Protein AF-A0A349PX73-F1 (afdb_monomer)

Mean predicted aligned error: 9.05 Å

Nearest PDB structures (foldseek):
  7r32-assembly1_B  TM=5.970E-01  e=4.812E-03  Synechocystis sp. PCC 6803
  7cyf-assembly1_D  TM=5.067E-01  e=1.137E-02  Synechocystis sp. PCC 6803 substr. Kazusa
  3lf0-assembly1_B  TM=5.478E-0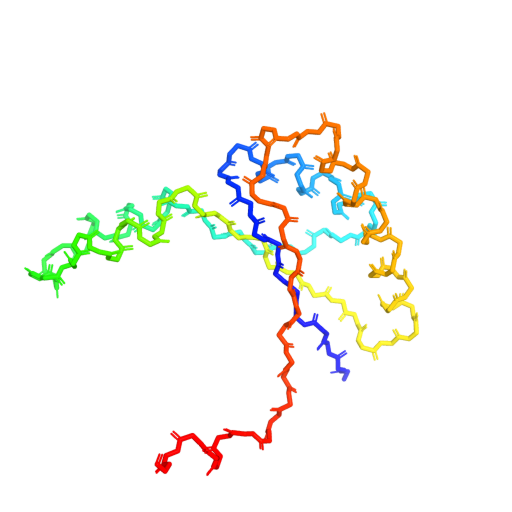1  e=8.843E-02  Mycobacterium tuberculosis
  7p4v-assembly1_A  TM=5.635E-01  e=8.843E-02  Methanothermococcus thermolithotrophicus DSM 2095
  8aaf-assembly1_0  TM=3.672E-01  e=3.364E+00  Saccharomyces cerevisiae

Secondary structure (DSSP, 8-state):
--EEEEEEEE-GGGHHHHHHHHHHTT---EEEE-HHHHHHHHHHHGGG-TT--HHHHHHHTT-EEEEEEEESSHHHHHHHHHHHHHHHHHHHH-GGGTT-EEEEE---TT-SSSTT-

Solvent-accessible surface area (backbone atoms only — not comparable to full-atom values): 6852 Å² total; per-residue (Å²): 140,58,69,39,45,34,38,37,37,18,15,68,88,24,46,67,65,47,51,54,57,35,41,76,72,72,52,74,72,69,45,78,50,45,45,64,60,53,51,54,49,47,68,77,44,42,93,81,45,95,73,73,53,68,65,59,54,59,72,40,58,69,44,16,38,40,38,36,73,39,49,70,41,77,64,31,53,50,49,52,53,53,47,54,53,50,51,56,54,47,49,69,78,40,62,90,27,47,73,66,44,77,49,65,60,77,86,63,97,75,59,87,84,70,80,83,125

Radius of gyration: 16.78 Å; Cα contacts (8 Å, |Δi|>4): 139; chains: 1; bounding box: 48×36×37 Å

Structure (mmCIF, N/CA/C/O backbone):
data_AF-A0A349PX73-F1
#
_entry.id   AF-A0A349PX73-F1
#
loop_
_atom_site.group_PDB
_atom_site.id
_atom_site.type_symbol
_atom_site.label_atom_id
_atom_site.label_alt_id
_atom_site.label_comp_id
_atom_site.label_asym_id
_atom_site.label_entity_id
_atom_site.label_seq_id
_atom_site.pdbx_PDB_ins_code
_atom_site.Cartn_x
_atom_site.Cartn_y
_atom_site.Cartn_z
_atom_site.occupancy
_atom_site.B_iso_or_equiv
_atom_site.auth_seq_id
_atom_site.auth_comp_id
_atom_site.auth_asym_id
_atom_site.auth_atom_id
_atom_site.pdbx_PDB_model_num
ATOM 1 N N . MET A 1 1 ? -6.727 3.867 20.696 1.00 73.38 1 MET A N 1
ATOM 2 C CA . MET A 1 1 ? -7.335 3.649 19.367 1.00 73.38 1 MET A CA 1
ATOM 3 C C . MET A 1 1 ? -6.537 2.556 18.687 1.00 73.38 1 MET A C 1
ATOM 5 O O . MET A 1 1 ? -5.331 2.521 18.905 1.00 73.38 1 MET A O 1
ATOM 9 N N . LYS A 1 2 ? -7.203 1.637 17.985 1.00 86.12 2 LYS A N 1
ATOM 10 C CA . LYS A 1 2 ? -6.555 0.582 17.198 1.00 86.12 2 LYS A CA 1
ATOM 11 C C . LYS A 1 2 ? -6.595 0.987 15.724 1.00 86.12 2 LYS A C 1
ATOM 13 O O . LYS A 1 2 ? -7.561 1.623 15.306 1.00 86.12 2 LYS A O 1
ATOM 18 N N . TRP A 1 3 ? -5.551 0.644 14.985 1.00 90.31 3 TRP A N 1
ATOM 19 C CA . TRP A 1 3 ? -5.374 1.006 13.582 1.00 90.31 3 TRP A CA 1
ATOM 20 C C . TRP A 1 3 ? -5.104 -0.255 12.769 1.00 90.31 3 TRP A C 1
ATOM 22 O O . TRP A 1 3 ? -4.450 -1.174 13.257 1.00 90.31 3 TRP A O 1
ATOM 32 N N . LEU A 1 4 ? -5.621 -0.277 11.549 1.00 90.00 4 LEU A N 1
ATOM 33 C CA . LEU A 1 4 ? -5.330 -1.269 10.529 1.00 90.00 4 LEU A CA 1
ATOM 34 C C . LEU A 1 4 ? -4.190 -0.722 9.679 1.00 90.00 4 LEU A C 1
ATOM 36 O O . LEU A 1 4 ? -4.345 0.343 9.079 1.00 90.00 4 LEU A O 1
ATOM 40 N N . GLU A 1 5 ? -3.072 -1.435 9.632 1.00 93.88 5 GLU A N 1
ATOM 41 C CA . GLU A 1 5 ? -1.994 -1.133 8.697 1.00 93.88 5 GLU A CA 1
ATOM 42 C C . GLU A 1 5 ? -2.254 -1.850 7.370 1.00 93.88 5 GLU A C 1
ATOM 44 O O . GLU A 1 5 ? -2.503 -3.059 7.329 1.00 93.88 5 GLU A O 1
ATOM 49 N N . LEU A 1 6 ? -2.246 -1.084 6.283 1.00 93.56 6 LEU A N 1
ATOM 50 C CA . LEU A 1 6 ? -2.568 -1.554 4.945 1.00 93.56 6 LEU A CA 1
ATOM 51 C C . LEU A 1 6 ? -1.424 -1.227 3.997 1.00 93.56 6 LEU A C 1
ATOM 53 O O . LEU A 1 6 ? -0.867 -0.131 4.029 1.00 93.56 6 LEU A O 1
ATOM 57 N N . HIS A 1 7 ? -1.127 -2.172 3.111 1.00 94.06 7 HIS A N 1
ATOM 58 C CA . HIS A 1 7 ? -0.090 -2.036 2.096 1.00 94.06 7 HIS A CA 1
ATOM 59 C C . HIS A 1 7 ? -0.693 -2.256 0.718 1.00 94.06 7 HIS A C 1
ATOM 61 O O . HIS A 1 7 ? -1.348 -3.271 0.472 1.00 94.06 7 HIS A O 1
ATOM 67 N N . LEU A 1 8 ? -0.458 -1.314 -0.186 1.00 94.00 8 LEU A N 1
ATOM 68 C CA . LEU A 1 8 ? -0.792 -1.431 -1.594 1.00 94.00 8 LEU A CA 1
ATOM 69 C C . LEU A 1 8 ? 0.492 -1.583 -2.404 1.00 94.00 8 LEU A C 1
ATOM 71 O O . LEU A 1 8 ? 1.227 -0.618 -2.608 1.00 94.00 8 LEU A O 1
ATOM 75 N N . ASP A 1 9 ? 0.726 -2.798 -2.887 1.00 91.94 9 ASP A N 1
ATOM 76 C CA . ASP A 1 9 ? 1.834 -3.101 -3.782 1.00 91.94 9 ASP A CA 1
ATOM 77 C C . ASP A 1 9 ? 1.467 -2.727 -5.215 1.00 91.94 9 ASP A C 1
ATOM 79 O O . ASP A 1 9 ? 0.4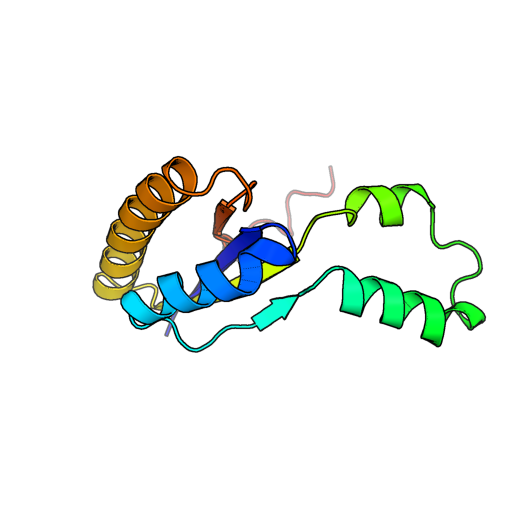44 -3.159 -5.762 1.00 91.94 9 ASP A O 1
ATOM 83 N N . THR A 1 10 ? 2.338 -1.951 -5.838 1.00 91.94 10 THR A N 1
ATOM 84 C CA . THR A 1 10 ? 2.228 -1.459 -7.207 1.00 91.94 10 THR A CA 1
ATOM 85 C C . THR A 1 10 ? 3.621 -1.421 -7.843 1.00 91.94 10 THR A C 1
ATOM 87 O O . THR A 1 10 ? 4.601 -1.856 -7.245 1.00 91.94 10 THR A O 1
ATOM 90 N N . GLN A 1 11 ? 3.713 -0.954 -9.078 1.00 90.88 11 GLN A N 1
ATOM 91 C CA . GLN A 1 11 ? 4.989 -0.586 -9.693 1.00 90.88 11 GLN A CA 1
ATOM 92 C C . GLN A 1 11 ? 5.188 0.936 -9.592 1.00 90.88 11 GLN A C 1
ATOM 94 O O . GLN A 1 11 ? 4.197 1.643 -9.395 1.00 90.88 11 GLN A O 1
ATOM 99 N N . PRO A 1 12 ? 6.399 1.474 -9.817 1.00 89.50 12 PRO A N 1
ATOM 100 C CA . PRO A 1 12 ? 6.660 2.914 -9.706 1.00 89.50 12 PRO A CA 1
ATOM 101 C C . PRO A 1 12 ? 5.658 3.801 -10.467 1.00 89.50 12 PRO A C 1
ATOM 103 O O . PRO A 1 12 ? 5.073 4.723 -9.907 1.00 89.50 12 PRO A O 1
ATOM 106 N N . ALA A 1 13 ? 5.345 3.452 -11.721 1.00 91.25 13 ALA A N 1
ATOM 107 C CA . ALA A 1 13 ? 4.389 4.197 -12.548 1.00 91.25 13 ALA A CA 1
ATOM 108 C C . ALA A 1 13 ? 2.942 4.187 -12.013 1.00 91.25 13 ALA A C 1
ATOM 110 O O . ALA A 1 13 ? 2.126 5.006 -12.430 1.00 91.25 13 ALA A O 1
ATOM 111 N N . GLY A 1 14 ? 2.618 3.245 -11.127 1.00 92.56 14 GLY A N 1
ATOM 112 C CA . GLY A 1 14 ? 1.309 3.108 -10.505 1.00 92.56 14 GLY A CA 1
ATOM 113 C C . GLY A 1 14 ? 1.191 3.785 -9.142 1.00 92.56 14 GLY A C 1
ATOM 114 O O . GLY A 1 14 ? 0.112 3.698 -8.568 1.00 92.56 14 GLY A O 1
ATOM 115 N N . ILE A 1 15 ? 2.246 4.426 -8.619 1.00 93.38 15 ILE A N 1
ATOM 116 C CA . ILE A 1 15 ? 2.190 5.145 -7.337 1.00 93.38 15 ILE A CA 1
ATOM 117 C C . ILE A 1 15 ? 1.214 6.317 -7.444 1.00 93.38 15 ILE A C 1
ATOM 119 O O . ILE A 1 15 ? 0.190 6.303 -6.772 1.00 93.38 15 ILE A O 1
ATOM 123 N N . GLU A 1 16 ? 1.485 7.282 -8.326 1.00 95.00 16 GLU A N 1
ATOM 124 C CA . GLU A 1 16 ? 0.680 8.510 -8.436 1.00 95.00 16 GLU A CA 1
ATOM 125 C C . GLU A 1 16 ? -0.811 8.232 -8.732 1.00 95.00 16 GLU A C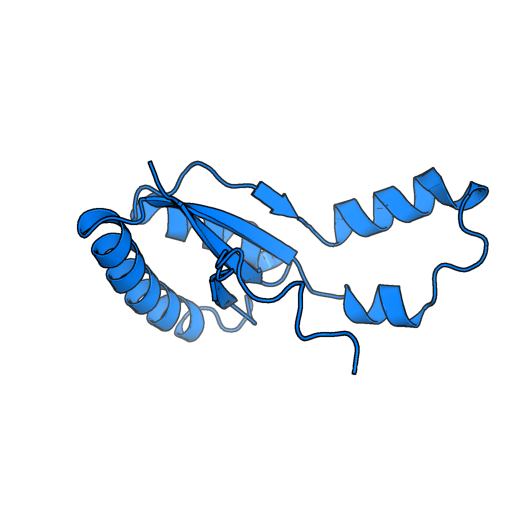 1
ATOM 127 O O . GLU A 1 16 ? -1.677 8.728 -8.017 1.00 95.00 16 GLU A O 1
ATOM 132 N N . PRO A 1 17 ? -1.174 7.359 -9.690 1.00 96.44 17 PRO A N 1
ATOM 133 C CA . PRO A 1 17 ? -2.584 7.036 -9.917 1.00 96.44 17 PRO A CA 1
ATOM 134 C C . PRO A 1 17 ? -3.247 6.324 -8.725 1.00 96.44 17 PRO A C 1
ATOM 136 O O . PRO A 1 17 ? -4.452 6.449 -8.503 1.00 96.44 17 PRO A O 1
ATOM 139 N N . ALA A 1 18 ? -2.483 5.540 -7.958 1.00 95.38 18 ALA A N 1
ATOM 140 C CA . ALA A 1 18 ? -3.001 4.856 -6.781 1.00 95.38 18 ALA A CA 1
ATOM 141 C C . ALA A 1 18 ? -3.167 5.800 -5.580 1.00 95.38 18 ALA A C 1
ATOM 143 O O . ALA A 1 18 ? -4.123 5.625 -4.824 1.00 95.38 18 ALA A O 1
ATOM 144 N N . THR A 1 19 ? -2.288 6.792 -5.405 1.00 96.19 19 THR A N 1
ATOM 145 C CA . THR A 1 19 ? -2.441 7.830 -4.373 1.00 96.19 19 THR A CA 1
ATOM 146 C C . THR A 1 19 ? -3.646 8.723 -4.673 1.00 96.19 19 THR A C 1
ATOM 148 O O . THR A 1 19 ? -4.431 8.992 -3.763 1.00 96.19 19 THR A O 1
ATOM 151 N N . GLU A 1 20 ? -3.871 9.088 -5.941 1.00 97.19 20 GLU A N 1
ATOM 152 C CA . GLU A 1 20 ? -5.091 9.782 -6.378 1.00 97.19 20 GLU A CA 1
ATOM 153 C C . GLU A 1 20 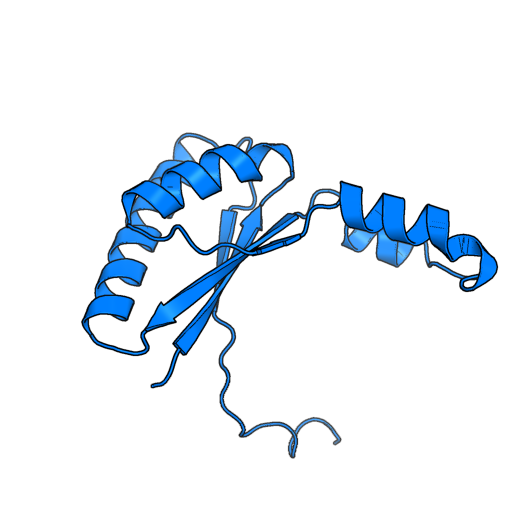? -6.347 8.968 -6.036 1.00 97.19 20 GLU A C 1
ATOM 155 O O . GLU A 1 20 ? -7.266 9.486 -5.399 1.00 97.19 20 GLU A O 1
ATOM 160 N N . LEU A 1 21 ? -6.360 7.670 -6.373 1.00 97.00 21 LEU A N 1
ATOM 161 C CA . LEU A 1 21 ? -7.468 6.776 -6.029 1.00 97.00 21 LEU A CA 1
ATOM 162 C C . LEU A 1 21 ? -7.697 6.711 -4.514 1.00 97.00 21 LEU A C 1
ATOM 164 O O . LEU A 1 21 ? -8.841 6.737 -4.081 1.00 97.00 21 LEU A O 1
ATOM 168 N N . LEU A 1 22 ? -6.643 6.604 -3.701 1.00 96.69 22 LEU A N 1
ATOM 169 C CA . LEU A 1 22 ? -6.742 6.570 -2.236 1.00 96.69 22 LEU A CA 1
ATOM 170 C C . LEU A 1 22 ? -7.356 7.864 -1.674 1.00 96.69 22 LEU A C 1
ATOM 172 O O . LEU A 1 22 ? -8.224 7.798 -0.796 1.00 96.69 22 LEU A O 1
ATOM 176 N N . SER A 1 23 ? -6.983 9.019 -2.228 1.00 96.75 23 SER A N 1
ATOM 177 C CA . SER A 1 23 ? -7.522 10.325 -1.832 1.00 96.75 23 SER A CA 1
ATOM 178 C C . SER A 1 23 ? -9.030 10.448 -2.099 1.00 96.75 23 SER A C 1
ATOM 180 O O . SER A 1 23 ? -9.757 11.017 -1.283 1.00 96.75 23 SER A O 1
ATOM 182 N N . GLU A 1 24 ? -9.562 9.816 -3.156 1.00 97.12 24 GLU A N 1
ATOM 183 C CA . GLU A 1 24 ? -11.017 9.764 -3.401 1.00 97.12 24 GLU A CA 1
ATOM 184 C C . GLU A 1 24 ? -11.807 9.099 -2.255 1.00 97.12 24 GLU A C 1
ATOM 186 O O . GLU A 1 24 ? -12.991 9.391 -2.065 1.00 97.12 24 GLU A O 1
ATOM 191 N N . TYR A 1 25 ? -11.161 8.233 -1.465 1.00 95.19 25 TYR A N 1
ATOM 192 C CA . TYR A 1 25 ? -11.739 7.594 -0.274 1.00 95.19 25 TYR A CA 1
ATOM 193 C C . TYR A 1 25 ? -11.362 8.309 1.035 1.00 95.19 25 TYR A C 1
ATOM 195 O O . TYR A 1 25 ? -11.657 7.795 2.115 1.00 95.19 25 TYR A O 1
ATOM 203 N N . GLY A 1 26 ? -10.733 9.486 0.956 1.00 95.12 26 GLY A N 1
ATOM 204 C CA . GLY A 1 26 ? -10.280 10.272 2.107 1.00 95.12 26 GLY A CA 1
ATOM 205 C C . GLY A 1 26 ? -9.024 9.719 2.785 1.00 95.12 26 GLY A C 1
ATOM 206 O O . GLY A 1 26 ? -8.811 9.970 3.972 1.00 95.12 26 GLY A O 1
ATOM 207 N N . ILE A 1 27 ? -8.218 8.929 2.070 1.00 94.62 27 ILE A N 1
ATOM 208 C CA . ILE A 1 27 ? -6.984 8.325 2.583 1.00 94.62 27 ILE A CA 1
ATOM 209 C C . ILE A 1 27 ? -5.786 9.139 2.079 1.00 94.62 27 ILE A C 1
ATOM 211 O O . ILE A 1 27 ? -5.165 8.794 1.080 1.00 94.62 27 ILE A O 1
ATOM 215 N N . ASP A 1 28 ? -5.463 10.224 2.783 1.00 92.19 28 ASP A N 1
ATOM 216 C CA . ASP A 1 28 ? -4.418 11.172 2.352 1.00 92.19 28 ASP A CA 1
ATOM 217 C C . ASP A 1 28 ? -3.081 11.012 3.100 1.00 92.19 28 ASP A C 1
ATOM 219 O O . ASP A 1 28 ? -2.046 11.515 2.666 1.00 92.19 28 ASP A O 1
ATOM 223 N N . SER A 1 29 ? -3.081 10.324 4.246 1.00 91.94 29 SER A N 1
ATOM 224 C CA . SER A 1 29 ? -1.867 10.070 5.031 1.00 91.94 29 SER A CA 1
ATOM 225 C C . SER A 1 29 ? -1.188 8.789 4.552 1.00 91.94 29 SER A C 1
ATOM 227 O O . SER A 1 29 ? -1.546 7.697 4.998 1.00 91.94 29 SER A O 1
ATOM 229 N N . LEU A 1 30 ? -0.209 8.937 3.659 1.00 94.50 30 LEU A N 1
ATOM 230 C CA . LEU A 1 30 ? 0.463 7.840 2.962 1.00 94.50 30 LEU A CA 1
ATOM 231 C C . LEU A 1 30 ? 1.969 7.839 3.254 1.00 94.50 30 LEU A C 1
ATOM 233 O O . LEU A 1 30 ? 2.598 8.894 3.335 1.00 94.50 30 LEU A O 1
ATOM 237 N N . MET A 1 31 ? 2.549 6.649 3.366 1.00 92.69 31 MET A N 1
ATOM 238 C CA . MET A 1 31 ? 3.990 6.409 3.279 1.00 92.69 31 MET A CA 1
ATOM 239 C C . MET A 1 31 ? 4.260 5.675 1.967 1.00 92.69 31 MET A C 1
ATOM 241 O O . MET A 1 31 ? 3.536 4.741 1.630 1.00 92.69 31 MET A O 1
ATOM 245 N N . ILE A 1 32 ? 5.251 6.130 1.207 1.00 91.56 32 ILE A N 1
ATOM 246 C CA . ILE A 1 32 ? 5.573 5.593 -0.115 1.00 91.56 32 ILE A CA 1
ATOM 247 C C . ILE A 1 32 ? 6.994 5.054 -0.052 1.00 91.56 32 ILE A C 1
ATOM 249 O O . ILE A 1 32 ? 7.915 5.804 0.258 1.00 91.56 32 ILE A O 1
ATOM 253 N N . ASP A 1 33 ? 7.139 3.772 -0.362 1.00 85.38 33 ASP A N 1
ATOM 254 C CA . ASP A 1 33 ? 8.422 3.111 -0.558 1.00 85.38 33 ASP A CA 1
ATOM 255 C C . ASP A 1 33 ? 8.578 2.832 -2.057 1.00 85.38 33 ASP A C 1
ATOM 257 O O . ASP A 1 33 ? 7.865 1.995 -2.626 1.00 85.38 33 ASP A O 1
ATOM 261 N N . GLU A 1 34 ? 9.478 3.557 -2.722 1.00 80.62 34 GLU A N 1
ATOM 262 C CA . GLU A 1 34 ? 9.744 3.400 -4.153 1.00 80.62 34 GLU A CA 1
ATOM 263 C C . GLU A 1 34 ? 11.054 2.637 -4.404 1.00 80.62 34 GLU A C 1
ATOM 265 O O . GLU A 1 34 ? 12.055 2.826 -3.715 1.00 80.62 34 GLU A O 1
ATOM 270 N N . GLU A 1 35 ? 11.073 1.796 -5.444 1.00 71.19 35 GLU A N 1
ATOM 271 C CA . GLU A 1 35 ? 12.281 1.084 -5.888 1.00 71.19 35 GLU A CA 1
ATOM 272 C C . GLU A 1 35 ? 13.479 2.029 -6.108 1.00 71.19 35 GLU A C 1
ATOM 274 O O . GLU A 1 35 ? 14.614 1.667 -5.796 1.00 71.19 35 GLU A O 1
ATOM 279 N N . GLY A 1 36 ? 13.237 3.234 -6.638 1.00 66.88 36 GLY A N 1
ATOM 280 C CA . GLY A 1 36 ? 14.269 4.251 -6.853 1.00 66.88 36 GLY A CA 1
ATOM 281 C C . GLY A 1 36 ? 14.974 4.649 -5.557 1.00 66.88 36 GLY A C 1
ATOM 282 O O . GLY A 1 36 ? 16.200 4.605 -5.496 1.00 66.88 36 GLY A O 1
ATOM 283 N N . ASP A 1 37 ? 14.207 4.908 -4.498 1.00 70.38 37 ASP A N 1
ATOM 284 C CA . ASP A 1 37 ? 14.746 5.272 -3.184 1.00 70.38 37 ASP A CA 1
ATOM 285 C C . ASP A 1 37 ? 15.568 4.128 -2.570 1.00 70.38 37 ASP A C 1
ATOM 287 O O . ASP A 1 37 ? 16.599 4.360 -1.934 1.00 70.38 37 ASP A O 1
ATOM 291 N N . PHE A 1 38 ? 15.158 2.875 -2.800 1.00 70.56 38 PHE A N 1
ATOM 292 C CA . PHE A 1 38 ? 15.910 1.701 -2.356 1.00 70.56 38 PHE A CA 1
ATOM 293 C C . PHE A 1 38 ? 17.249 1.554 -3.095 1.00 70.56 38 PHE A C 1
ATOM 295 O O . PHE A 1 38 ? 18.280 1.301 -2.464 1.00 70.56 38 PHE A O 1
ATOM 302 N N . LYS A 1 39 ? 17.263 1.749 -4.420 1.00 69.50 39 LYS A N 1
ATOM 303 C CA . LYS A 1 39 ? 18.499 1.716 -5.222 1.00 69.50 39 LYS A CA 1
ATOM 304 C C . LYS A 1 39 ? 19.455 2.830 -4.816 1.00 69.50 39 LYS A C 1
ATOM 306 O O . LYS A 1 39 ? 20.622 2.554 -4.539 1.00 69.50 39 LYS A O 1
ATOM 311 N N . ASP A 1 40 ? 18.945 4.051 -4.693 1.00 72.25 40 ASP A N 1
ATOM 312 C CA . ASP A 1 40 ? 19.731 5.209 -4.275 1.00 72.25 40 ASP A CA 1
ATOM 313 C C . ASP A 1 40 ? 20.304 5.009 -2.864 1.00 72.25 40 ASP A C 1
ATOM 315 O O . ASP A 1 40 ? 21.459 5.358 -2.597 1.00 72.25 40 ASP A O 1
ATOM 319 N N . PHE A 1 41 ? 19.541 4.402 -1.948 1.00 72.50 41 PHE A N 1
ATOM 320 C CA . PHE A 1 41 ? 20.026 4.052 -0.615 1.00 72.50 41 PHE A CA 1
ATOM 321 C C . PHE A 1 41 ? 21.209 3.077 -0.666 1.00 72.50 41 PHE A C 1
ATOM 323 O O . PHE A 1 41 ? 22.213 3.300 0.020 1.00 72.50 41 PHE A O 1
ATOM 330 N N . LEU A 1 42 ? 21.121 2.016 -1.470 1.00 71.88 42 LEU A N 1
ATOM 331 C CA . LEU A 1 42 ? 22.18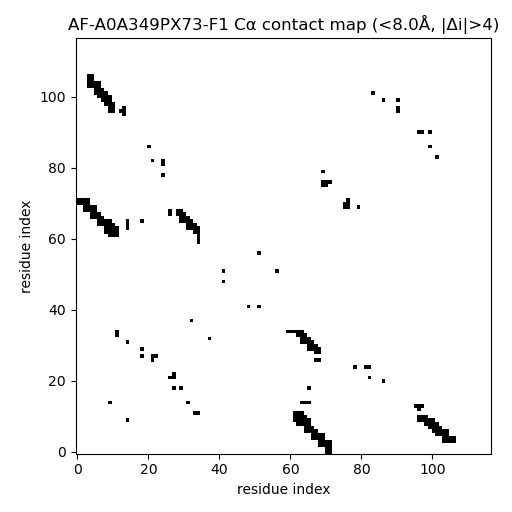1 1.014 -1.580 1.00 71.88 42 LEU A CA 1
ATOM 332 C C . LEU A 1 42 ? 23.450 1.582 -2.220 1.00 71.88 42 LEU A C 1
ATOM 334 O O . LEU A 1 42 ? 24.541 1.377 -1.686 1.00 71.88 42 LEU A O 1
ATOM 338 N N . GLU A 1 43 ? 23.323 2.347 -3.306 1.00 72.19 43 GLU A N 1
ATOM 339 C CA . GLU A 1 43 ? 24.470 2.974 -3.974 1.00 72.19 43 GLU A CA 1
ATOM 340 C C . GLU A 1 43 ? 25.209 3.948 -3.043 1.00 72.19 43 GLU A C 1
ATOM 342 O O . GLU A 1 43 ? 26.440 3.921 -2.952 1.00 72.19 43 GLU A O 1
ATOM 347 N N . ASN A 1 44 ? 24.473 4.759 -2.276 1.00 72.50 44 ASN A N 1
ATOM 348 C CA . ASN A 1 44 ? 25.067 5.730 -1.353 1.00 72.50 44 ASN A CA 1
ATOM 349 C C . ASN A 1 44 ? 25.656 5.101 -0.078 1.00 72.50 44 ASN A C 1
ATOM 351 O O . ASN A 1 44 ? 26.476 5.733 0.591 1.00 72.50 44 ASN A O 1
ATOM 355 N N . ASN A 1 45 ? 25.280 3.865 0.263 1.00 68.12 45 ASN A N 1
ATOM 356 C CA . ASN A 1 45 ? 25.783 3.148 1.440 1.00 68.12 45 ASN A CA 1
ATOM 357 C C . ASN A 1 45 ? 26.690 1.959 1.087 1.00 68.12 45 ASN A C 1
ATOM 359 O O . ASN A 1 45 ? 27.095 1.218 1.983 1.00 68.12 45 ASN A O 1
ATOM 363 N N . HIS A 1 46 ? 27.081 1.813 -0.182 1.00 63.25 46 HIS A N 1
ATOM 364 C CA . HIS A 1 46 ? 27.847 0.685 -0.728 1.00 63.25 46 HIS A CA 1
ATOM 365 C C . HIS A 1 46 ? 29.173 0.395 0.007 1.00 63.25 46 HIS A C 1
ATOM 367 O O . HIS A 1 46 ? 29.690 -0.716 -0.043 1.00 63.25 46 HIS A O 1
ATOM 373 N N . GLN A 1 47 ? 29.727 1.368 0.742 1.00 62.88 47 GLN A N 1
ATOM 374 C CA . GLN A 1 47 ? 30.916 1.181 1.585 1.00 62.88 47 GLN A CA 1
ATOM 375 C C . GLN A 1 47 ? 30.683 0.232 2.782 1.00 62.88 47 GLN A C 1
ATOM 377 O O . GLN A 1 47 ? 31.642 -0.302 3.336 1.00 62.88 47 GLN A O 1
ATOM 382 N N . TYR A 1 48 ? 29.429 0.028 3.195 1.00 60.75 48 TYR A N 1
ATOM 383 C CA . TYR A 1 48 ? 29.051 -0.831 4.323 1.00 60.75 48 TYR A CA 1
ATOM 384 C C . TYR A 1 48 ? 28.492 -2.195 3.895 1.00 60.75 48 TYR A C 1
ATOM 386 O O . TYR A 1 48 ? 28.257 -3.046 4.752 1.00 60.75 48 TYR A O 1
ATOM 394 N N . TRP A 1 49 ? 28.301 -2.413 2.590 1.00 60.06 49 TRP A N 1
ATOM 395 C CA . TRP A 1 49 ? 27.605 -3.576 2.044 1.00 60.06 49 TRP A CA 1
ATOM 396 C C . TRP A 1 49 ? 28.398 -4.184 0.878 1.00 60.06 49 TRP A C 1
ATOM 398 O O . TRP A 1 49 ? 28.042 -4.015 -0.280 1.00 60.06 49 TRP A O 1
ATOM 408 N N . ASP A 1 50 ? 29.468 -4.927 1.181 1.00 58.28 50 ASP A N 1
ATOM 409 C CA . ASP A 1 50 ? 30.273 -5.646 0.168 1.00 58.28 50 ASP A CA 1
ATOM 410 C C . ASP A 1 50 ? 29.511 -6.811 -0.520 1.00 58.28 50 ASP A C 1
ATOM 412 O O . ASP A 1 50 ? 30.020 -7.398 -1.472 1.00 58.28 50 ASP A O 1
ATOM 416 N N . TYR A 1 51 ? 28.300 -7.156 -0.056 1.00 52.97 51 TYR A N 1
ATOM 417 C CA . TYR A 1 51 ?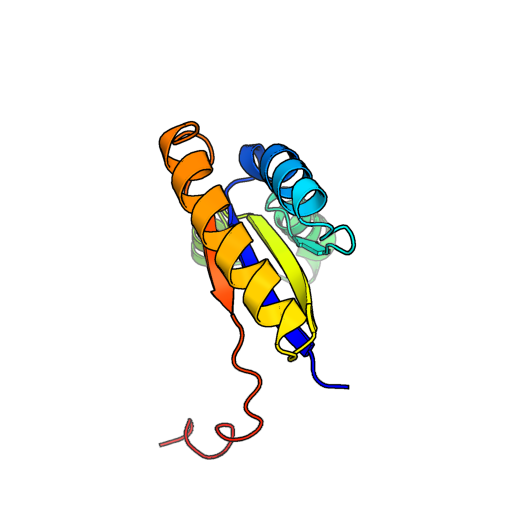 27.460 -8.241 -0.589 1.00 52.97 51 TYR A CA 1
ATOM 418 C C . TYR A 1 51 ? 25.973 -7.856 -0.578 1.00 52.97 51 TYR A C 1
ATOM 420 O O . TYR A 1 51 ? 25.169 -8.478 0.118 1.00 52.97 51 TYR A O 1
ATOM 428 N N . VAL A 1 52 ? 25.584 -6.813 -1.313 1.00 59.34 52 VAL A N 1
ATOM 429 C CA . VAL A 1 52 ? 24.175 -6.719 -1.721 1.00 59.34 52 VAL A CA 1
ATOM 430 C C . VAL A 1 52 ? 23.969 -7.793 -2.782 1.00 59.34 52 VAL A C 1
ATOM 432 O O . VAL A 1 52 ? 24.565 -7.725 -3.852 1.00 59.34 52 VAL A O 1
ATOM 435 N N . ASP A 1 53 ? 23.205 -8.823 -2.435 1.00 67.00 53 ASP A N 1
ATOM 436 C CA . ASP A 1 53 ? 22.913 -9.943 -3.325 1.00 67.00 53 ASP A CA 1
ATOM 437 C C . ASP A 1 53 ? 22.095 -9.452 -4.531 1.00 67.00 53 ASP A C 1
ATOM 439 O O . ASP A 1 53 ? 21.092 -8.752 -4.354 1.00 67.00 53 ASP A O 1
ATOM 443 N N . ASP A 1 54 ? 22.497 -9.828 -5.747 1.00 66.50 54 ASP A N 1
ATOM 444 C CA . ASP A 1 54 ? 21.744 -9.548 -6.978 1.00 66.50 54 ASP A CA 1
ATOM 445 C C . ASP A 1 54 ? 20.303 -10.089 -6.866 1.00 66.50 54 ASP A C 1
ATOM 447 O O . ASP A 1 54 ? 19.364 -9.502 -7.406 1.00 66.50 54 ASP A O 1
ATOM 451 N N . GLU A 1 55 ? 20.104 -11.150 -6.073 1.00 65.94 55 GLU A N 1
ATOM 452 C CA . GLU A 1 55 ? 18.789 -11.709 -5.757 1.00 65.94 55 GLU A CA 1
ATOM 453 C C . GLU A 1 55 ? 17.888 -10.718 -4.994 1.00 65.94 55 GLU A C 1
ATOM 455 O O . GLU A 1 55 ? 16.688 -10.639 -5.261 1.00 65.94 55 GLU A O 1
ATOM 460 N N . LEU A 1 56 ? 18.438 -9.907 -4.081 1.00 68.56 56 LEU A N 1
ATOM 461 C CA . LEU A 1 56 ? 17.670 -8.889 -3.349 1.00 68.56 56 LEU A CA 1
ATOM 462 C C . LEU A 1 56 ? 17.227 -7.753 -4.283 1.00 68.56 56 LEU A C 1
ATOM 464 O O . LEU A 1 56 ? 16.104 -7.255 -4.175 1.00 68.56 56 LEU A O 1
ATOM 468 N N . MET A 1 57 ? 18.087 -7.379 -5.231 1.00 68.75 57 MET A N 1
ATOM 469 C CA . MET A 1 57 ? 17.770 -6.375 -6.248 1.00 68.75 57 MET A CA 1
ATOM 470 C C . MET A 1 57 ? 16.686 -6.875 -7.206 1.00 68.75 57 MET A C 1
ATOM 472 O O . MET A 1 57 ? 15.750 -6.135 -7.504 1.00 68.75 57 MET A O 1
ATOM 476 N N . GLU A 1 58 ? 16.745 -8.141 -7.630 1.00 68.06 58 GLU A N 1
ATOM 477 C CA . GLU A 1 58 ? 15.674 -8.774 -8.411 1.00 68.06 58 GLU A CA 1
ATOM 478 C C . GLU A 1 58 ? 14.361 -8.879 -7.625 1.00 68.06 58 GLU A C 1
ATOM 480 O O . GLU A 1 58 ? 13.281 -8.688 -8.187 1.00 68.06 58 GLU A O 1
ATOM 485 N N . GLN A 1 59 ? 14.424 -9.138 -6.315 1.00 64.50 59 GLN A N 1
ATOM 486 C CA . GLN A 1 59 ? 13.233 -9.194 -5.470 1.00 64.50 59 GLN A CA 1
ATOM 487 C C . GLN A 1 59 ? 12.543 -7.837 -5.317 1.00 64.50 59 GLN A C 1
ATOM 489 O O . GLN A 1 59 ? 11.316 -7.825 -5.194 1.00 64.50 59 GLN A O 1
ATOM 494 N N . MET A 1 60 ? 13.286 -6.730 -5.333 1.00 67.50 60 MET A N 1
ATOM 495 C CA . MET A 1 60 ? 12.735 -5.368 -5.266 1.00 67.50 60 MET A CA 1
ATOM 496 C C . MET A 1 60 ? 12.398 -4.785 -6.645 1.00 67.50 60 MET A C 1
ATOM 498 O O . MET A 1 60 ? 11.684 -3.788 -6.736 1.00 67.50 60 MET A O 1
ATOM 502 N N . HIS A 1 61 ? 12.852 -5.425 -7.725 1.00 64.81 61 HIS A N 1
ATOM 503 C CA . HIS A 1 61 ? 12.651 -4.947 -9.086 1.00 64.81 61 HIS A CA 1
ATOM 504 C C . HIS A 1 61 ? 11.162 -4.842 -9.455 1.00 64.81 61 HIS A C 1
ATOM 506 O O . HIS A 1 61 ? 10.421 -5.831 -9.451 1.00 64.81 61 HIS A O 1
ATOM 512 N N . GLY A 1 62 ? 10.726 -3.639 -9.833 1.00 64.31 62 GLY A N 1
ATOM 513 C CA . GLY A 1 62 ? 9.355 -3.330 -10.227 1.00 64.31 62 GLY A CA 1
ATOM 514 C C . GLY A 1 62 ? 8.350 -3.294 -9.074 1.00 64.31 62 GLY A C 1
ATOM 515 O O . GLY A 1 62 ? 7.147 -3.325 -9.343 1.00 64.31 62 GLY A O 1
ATOM 516 N N . LYS A 1 63 ? 8.810 -3.259 -7.816 1.00 70.06 63 LYS A N 1
ATOM 517 C CA . LYS A 1 63 ? 7.945 -3.207 -6.633 1.00 70.06 63 LYS A CA 1
ATOM 518 C C . LYS A 1 63 ? 8.073 -1.858 -5.938 1.00 70.06 63 LYS A C 1
ATOM 520 O O . LYS A 1 63 ? 9.140 -1.495 -5.460 1.00 70.06 63 LYS A O 1
ATOM 525 N N . SER A 1 64 ? 6.946 -1.173 -5.833 1.00 87.94 64 SER A N 1
ATOM 526 C CA . SER A 1 64 ? 6.748 -0.023 -4.960 1.00 87.94 64 SER A CA 1
ATOM 527 C C . SER A 1 64 ? 5.560 -0.293 -4.051 1.00 87.94 64 SER A C 1
ATOM 529 O O . SER A 1 64 ? 4.626 -1.011 -4.425 1.00 87.94 64 SER A O 1
ATOM 531 N N . ARG A 1 65 ? 5.573 0.289 -2.859 1.00 91.12 65 ARG A N 1
ATOM 532 C CA . ARG A 1 65 ? 4.538 0.078 -1.852 1.00 91.12 65 ARG A CA 1
ATOM 533 C C . ARG A 1 65 ? 4.009 1.407 -1.348 1.00 91.12 65 ARG A C 1
ATOM 535 O O . ARG A 1 65 ? 4.768 2.328 -1.078 1.00 91.12 65 ARG A O 1
ATOM 542 N N . ILE A 1 66 ? 2.691 1.479 -1.199 1.00 94.31 66 ILE A N 1
ATOM 543 C CA . ILE A 1 66 ? 2.021 2.559 -0.480 1.00 94.31 66 ILE A CA 1
ATOM 544 C C . ILE A 1 66 ? 1.472 1.977 0.820 1.00 94.31 66 ILE A C 1
ATOM 546 O O . ILE A 1 66 ? 0.625 1.083 0.792 1.00 94.31 66 ILE A O 1
ATOM 550 N N . THR A 1 67 ? 1.938 2.493 1.949 1.00 95.00 67 THR A N 1
ATOM 551 C CA . THR A 1 67 ? 1.476 2.134 3.289 1.00 95.00 67 THR A CA 1
ATOM 552 C C . THR A 1 67 ? 0.525 3.204 3.806 1.00 95.00 67 THR A C 1
ATOM 554 O O . THR A 1 67 ? 0.812 4.400 3.732 1.00 95.00 67 THR A O 1
ATOM 557 N N . PHE A 1 68 ? -0.624 2.786 4.329 1.00 95.19 68 PHE A N 1
ATOM 558 C CA . PHE A 1 68 ? -1.633 3.685 4.877 1.00 95.19 68 PHE A CA 1
ATOM 559 C C . PHE A 1 68 ? -2.393 3.034 6.027 1.00 95.19 68 PHE A C 1
ATOM 561 O O . PHE A 1 68 ? -2.365 1.817 6.213 1.00 95.19 68 PHE A O 1
ATOM 568 N N . TYR A 1 69 ? -3.088 3.865 6.799 1.00 94.38 69 TYR A N 1
ATOM 569 C CA . TYR A 1 69 ? -3.766 3.435 8.012 1.00 94.38 69 TYR A CA 1
ATOM 570 C C . TYR A 1 69 ? -5.245 3.783 7.969 1.00 94.38 69 TYR A C 1
ATOM 572 O O . TYR A 1 69 ? -5.628 4.890 7.592 1.00 94.38 69 TYR A O 1
ATOM 580 N N . LEU A 1 70 ? -6.074 2.844 8.411 1.00 92.19 70 LEU A N 1
ATOM 581 C CA . LEU A 1 70 ? -7.488 3.075 8.689 1.00 92.19 70 LEU A CA 1
ATOM 582 C C . LEU A 1 70 ? -7.768 2.766 10.154 1.00 92.19 70 LEU A C 1
ATOM 584 O O . LEU A 1 70 ? -7.086 1.949 10.769 1.00 92.19 70 LEU A O 1
ATOM 588 N N . GLU A 1 71 ? -8.772 3.410 10.736 1.00 91.94 71 GLU A N 1
ATOM 589 C CA . GLU A 1 71 ? -9.199 3.044 12.084 1.00 91.94 71 GLU A CA 1
ATOM 590 C C . GLU A 1 71 ? -9.745 1.608 12.102 1.00 91.94 71 GLU A C 1
ATOM 592 O O . GLU A 1 71 ? -10.512 1.213 11.223 1.00 91.94 71 GLU A O 1
ATOM 597 N N . ASP A 1 72 ? -9.411 0.839 13.140 1.00 90.00 72 ASP A N 1
ATOM 598 C CA . ASP A 1 72 ? -10.056 -0.449 13.430 1.00 90.00 72 ASP A CA 1
ATOM 599 C C . ASP A 1 72 ? -11.448 -0.184 14.033 1.00 90.00 72 ASP A C 1
ATOM 601 O O . ASP A 1 72 ? -11.694 -0.288 15.239 1.00 90.00 72 ASP A O 1
ATOM 605 N N . SER A 1 73 ? -12.345 0.295 13.172 1.00 90.75 73 SER A N 1
ATOM 606 C CA . SER A 1 73 ? -13.702 0.727 13.484 1.00 90.75 73 SER A CA 1
ATOM 607 C C . SER A 1 73 ? -14.641 0.381 12.328 1.00 90.75 73 SER A C 1
ATOM 609 O O . SER A 1 73 ? -14.212 0.147 11.198 1.00 90.75 73 SER A O 1
ATOM 611 N N . ALA A 1 74 ? -15.951 0.354 12.586 1.00 91.56 74 ALA A N 1
ATOM 612 C CA . ALA A 1 74 ? -16.943 0.059 11.548 1.00 91.56 74 ALA A CA 1
ATOM 613 C C . ALA A 1 74 ? -16.846 1.012 10.340 1.00 91.56 74 ALA A C 1
ATOM 615 O O . ALA A 1 74 ? -17.086 0.593 9.208 1.00 91.56 74 ALA A O 1
ATOM 616 N N . GLU A 1 75 ? -16.473 2.271 10.578 1.00 92.69 75 GLU A N 1
ATOM 617 C CA . GLU A 1 75 ? -16.241 3.258 9.524 1.00 92.69 75 GLU A CA 1
ATOM 618 C C . GLU A 1 75 ? -14.984 2.922 8.715 1.00 92.69 75 GLU A C 1
ATOM 620 O O . GLU A 1 75 ? -15.067 2.842 7.490 1.00 92.69 75 GLU A O 1
ATOM 625 N N . GLY A 1 76 ? -13.865 2.604 9.376 1.00 91.25 76 GLY A N 1
ATOM 626 C CA . GLY A 1 76 ? -12.634 2.192 8.696 1.00 91.25 76 GLY A CA 1
ATOM 627 C C . GLY A 1 76 ? -12.810 0.928 7.848 1.00 91.25 76 GLY A C 1
ATOM 628 O O . GLY A 1 76 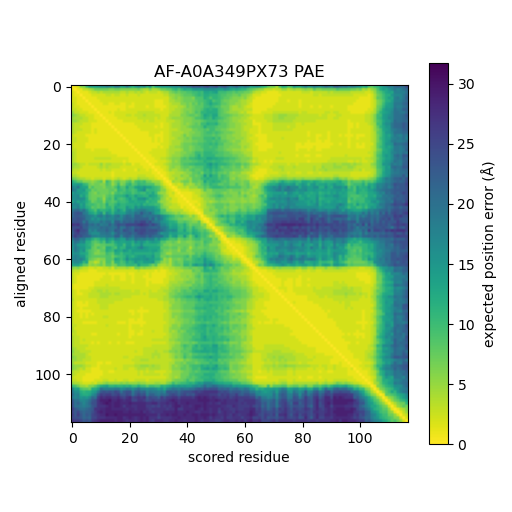? -12.391 0.898 6.691 1.00 91.25 76 GLY A O 1
ATOM 629 N N . TYR A 1 77 ? -13.527 -0.085 8.348 1.00 91.00 77 TYR A N 1
ATOM 630 C CA . TYR A 1 77 ? -13.866 -1.271 7.549 1.00 91.00 77 TYR A CA 1
ATOM 631 C C . TYR A 1 77 ? -14.798 -0.958 6.371 1.00 91.00 77 TYR A C 1
ATOM 633 O O . TYR A 1 77 ? -14.669 -1.579 5.314 1.00 91.00 77 TYR A O 1
ATOM 641 N N . ASN A 1 78 ? -15.729 -0.009 6.519 1.00 93.00 78 ASN A N 1
ATOM 642 C CA . ASN A 1 78 ? -16.582 0.421 5.412 1.00 93.00 78 ASN A CA 1
ATOM 643 C C . ASN A 1 78 ? -15.761 1.124 4.321 1.00 93.00 78 ASN A C 1
ATOM 645 O O . ASN A 1 78 ? -15.904 0.781 3.147 1.00 93.00 78 ASN A O 1
ATOM 649 N N . THR A 1 79 ? -14.854 2.029 4.698 1.00 94.00 79 THR A N 1
ATOM 650 C CA . THR A 1 79 ? -13.912 2.670 3.767 1.00 94.00 79 THR A CA 1
ATOM 651 C C . THR A 1 79 ? -13.044 1.630 3.059 1.00 94.00 79 THR A C 1
ATOM 653 O O . THR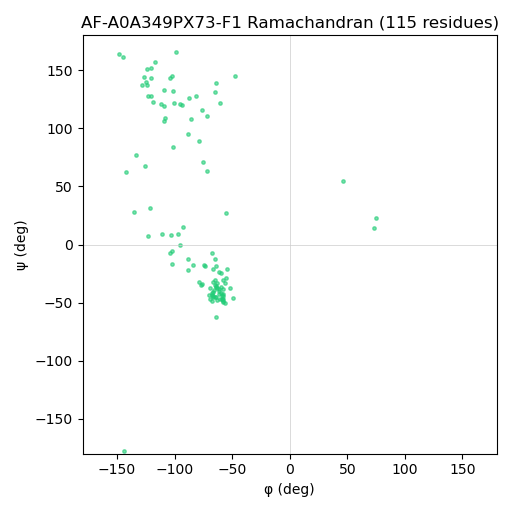 A 1 79 ? -12.974 1.632 1.830 1.00 94.00 79 THR A O 1
ATOM 656 N N . LEU A 1 80 ? -12.479 0.665 3.794 1.00 92.88 80 LEU A N 1
ATOM 657 C CA . LEU A 1 80 ? -11.696 -0.436 3.223 1.00 92.88 80 LEU A CA 1
ATOM 658 C C . LEU A 1 80 ? -12.502 -1.264 2.209 1.00 92.88 80 LEU A C 1
ATOM 660 O O . LEU A 1 80 ? -11.991 -1.634 1.150 1.00 92.88 80 LEU A O 1
ATOM 664 N N . ALA A 1 81 ? -13.766 -1.570 2.514 1.00 92.31 81 ALA A N 1
ATOM 665 C CA . ALA A 1 81 ? -14.630 -2.333 1.619 1.00 92.31 81 ALA A CA 1
ATOM 666 C C . ALA A 1 81 ? -14.922 -1.575 0.313 1.00 92.31 81 ALA A C 1
ATOM 668 O O . ALA A 1 81 ? -14.821 -2.167 -0.764 1.00 92.31 81 ALA A O 1
ATOM 669 N N . GLN A 1 82 ? -15.239 -0.279 0.398 1.00 92.88 82 GLN A N 1
ATOM 670 C CA . GLN A 1 82 ? -15.469 0.567 -0.778 1.00 92.88 82 GLN A CA 1
ATOM 671 C C . GLN A 1 82 ? -14.194 0.709 -1.616 1.00 92.88 82 GLN A C 1
ATOM 673 O O . GLN A 1 82 ? -14.225 0.477 -2.826 1.00 92.88 82 GLN A O 1
ATOM 678 N N . PHE A 1 83 ? -13.057 0.963 -0.964 1.00 93.12 83 PHE A N 1
ATOM 679 C CA . PHE A 1 83 ? -11.762 1.050 -1.627 1.00 93.12 83 PHE A CA 1
ATOM 680 C C . PHE A 1 83 ? -11.414 -0.240 -2.381 1.00 93.12 83 PHE A C 1
ATOM 682 O O . PHE A 1 83 ? -11.026 -0.188 -3.543 1.00 93.12 83 PHE A O 1
ATOM 689 N N . ARG A 1 84 ? -11.631 -1.424 -1.789 1.00 91.25 84 ARG A N 1
ATOM 690 C CA . ARG A 1 84 ? -11.386 -2.715 -2.468 1.00 91.25 84 ARG A CA 1
ATOM 691 C C . ARG A 1 84 ? -12.213 -2.894 -3.742 1.00 91.25 84 ARG A C 1
ATOM 693 O O . ARG A 1 84 ? -11.728 -3.494 -4.704 1.00 91.25 84 ARG A O 1
ATOM 700 N N . ILE A 1 85 ? -13.453 -2.406 -3.754 1.00 92.75 85 ILE A N 1
ATOM 701 C CA . ILE A 1 85 ? -14.313 -2.438 -4.943 1.00 92.75 85 ILE A CA 1
ATOM 702 C C . ILE A 1 85 ? -13.744 -1.501 -6.015 1.00 92.75 85 ILE A C 1
ATOM 704 O O . ILE A 1 85 ? -13.565 -1.931 -7.159 1.00 92.75 85 ILE A O 1
ATOM 708 N N . GLY A 1 86 ? -13.402 -0.267 -5.632 1.00 91.94 86 GLY A N 1
ATOM 709 C CA . GLY A 1 86 ? -12.761 0.717 -6.505 1.00 91.94 86 GLY A CA 1
ATOM 710 C C . GLY A 1 86 ? -11.457 0.203 -7.107 1.00 91.94 86 GLY A C 1
ATOM 711 O O . GLY A 1 86 ? -11.311 0.176 -8.326 1.00 91.94 86 GLY A O 1
ATOM 712 N N . LEU A 1 87 ? -10.565 -0.332 -6.273 1.00 93.50 87 LEU A N 1
ATOM 713 C CA . LEU A 1 87 ? -9.282 -0.904 -6.674 1.00 93.50 87 LEU A CA 1
ATOM 714 C C . LEU A 1 87 ? -9.448 -2.051 -7.681 1.00 93.50 87 LEU A C 1
ATOM 716 O O . LEU A 1 87 ? -8.680 -2.163 -8.634 1.00 93.50 87 LEU A O 1
ATOM 720 N N . SER A 1 88 ? -10.474 -2.895 -7.525 1.00 92.00 88 SER A N 1
ATOM 721 C CA . SER A 1 88 ? -10.757 -3.964 -8.490 1.00 92.00 88 SER A CA 1
ATOM 722 C C . SER A 1 88 ? -11.178 -3.422 -9.860 1.00 92.00 88 SER A C 1
ATOM 724 O O . SER A 1 88 ? -10.789 -3.981 -10.889 1.00 92.00 88 SER A O 1
ATOM 726 N N . ALA A 1 89 ? -11.969 -2.346 -9.892 1.00 93.69 89 ALA A N 1
ATOM 727 C CA . ALA A 1 89 ? -12.349 -1.680 -11.135 1.00 93.69 89 ALA A CA 1
ATOM 728 C C . ALA A 1 89 ? -11.155 -0.950 -11.765 1.00 93.69 89 ALA A C 1
ATOM 730 O O . ALA A 1 89 ? -10.924 -1.094 -12.965 1.00 93.69 89 ALA A O 1
ATOM 731 N N . PHE A 1 90 ? -10.376 -0.247 -10.946 1.00 93.94 90 PHE A N 1
ATOM 732 C CA . PHE A 1 90 ? -9.162 0.459 -11.335 1.00 93.94 90 PHE A CA 1
ATOM 733 C C . PHE A 1 90 ? -8.140 -0.492 -11.969 1.00 93.94 90 PHE A C 1
ATOM 735 O O . PHE A 1 90 ? -7.726 -0.286 -13.104 1.00 93.94 90 PHE A O 1
ATOM 742 N N . LYS A 1 91 ? -7.857 -1.631 -11.326 1.00 92.88 91 LYS A N 1
ATOM 743 C CA . LYS A 1 91 ? -6.956 -2.673 -11.846 1.00 92.88 91 LYS A CA 1
ATOM 744 C C . LYS A 1 91 ? -7.378 -3.240 -13.206 1.00 92.88 91 LY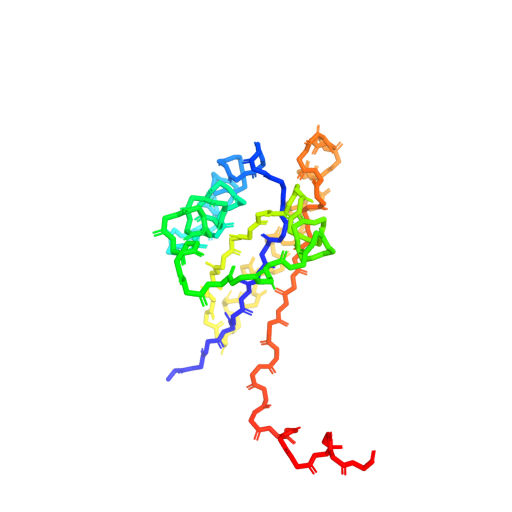S A C 1
ATOM 746 O O . LYS A 1 91 ? -6.531 -3.673 -13.981 1.00 92.88 91 LYS A O 1
ATOM 751 N N . LYS A 1 92 ? -8.681 -3.278 -13.508 1.00 93.50 92 LYS A N 1
ATOM 752 C CA . LYS A 1 92 ? -9.180 -3.723 -14.823 1.00 93.50 92 LYS A CA 1
ATOM 753 C C . LYS A 1 92 ? -8.999 -2.662 -15.904 1.00 93.50 92 LYS A C 1
ATOM 755 O O . LYS A 1 92 ? -8.824 -3.025 -17.062 1.00 93.50 92 LYS A O 1
ATOM 760 N N . GLN A 1 93 ? -9.109 -1.390 -15.533 1.00 95.50 93 GLN A N 1
ATOM 761 C CA . GLN A 1 93 ? -8.951 -0.257 -16.446 1.00 95.50 93 GLN A CA 1
ATOM 762 C C . GLN A 1 93 ? -7.475 0.036 -16.723 1.00 95.50 93 GLN A C 1
ATOM 764 O O . GLN A 1 93 ? -7.147 0.400 -17.847 1.00 95.50 93 GLN A O 1
ATOM 769 N N . HIS A 1 94 ? -6.617 -0.213 -15.731 1.00 93.88 94 HIS A N 1
ATOM 770 C CA . HIS A 1 94 ? -5.193 0.099 -15.759 1.00 93.88 94 HIS A CA 1
ATOM 771 C C . HIS A 1 94 ? -4.315 -1.127 -15.452 1.00 93.88 94 HIS A C 1
ATOM 773 O O . HIS A 1 94 ? -3.674 -1.199 -14.396 1.00 93.88 94 HIS A O 1
ATOM 779 N N . PRO A 1 95 ? -4.285 -2.142 -16.337 1.00 92.44 95 PRO A N 1
ATOM 780 C CA . PRO A 1 95 ? -3.403 -3.296 -16.167 1.00 92.44 95 PRO A CA 1
ATOM 781 C C . PRO A 1 95 ? -1.914 -2.914 -16.156 1.00 92.44 95 PRO A C 1
ATOM 783 O O . PRO A 1 95 ? -1.105 -3.644 -15.586 1.00 92.44 95 PRO A O 1
ATOM 786 N N . GLU A 1 96 ? -1.553 -1.774 -16.749 1.00 92.06 96 GLU A N 1
ATOM 787 C CA . GLU A 1 96 ? -0.204 -1.214 -16.773 1.00 92.06 96 GLU A CA 1
ATOM 788 C C . GLU A 1 96 ? 0.333 -0.808 -15.400 1.00 92.06 96 GLU A C 1
ATOM 790 O O . GLU A 1 96 ? 1.531 -0.592 -15.311 1.00 92.06 96 GLU A O 1
ATOM 795 N N . TYR A 1 97 ? -0.496 -0.741 -14.350 1.00 91.62 97 TYR A N 1
ATOM 796 C CA . TYR A 1 97 ? -0.072 -0.437 -12.974 1.00 91.62 97 TYR A CA 1
ATOM 797 C C . TYR A 1 97 ? -0.008 -1.668 -12.069 1.00 91.62 97 TYR A C 1
ATOM 799 O O . TYR A 1 97 ? 0.178 -1.542 -10.863 1.00 91.62 97 TYR A O 1
ATOM 807 N N . ALA A 1 98 ? -0.161 -2.875 -12.624 1.00 87.38 98 ALA A N 1
ATOM 808 C CA . ALA A 1 98 ? -0.021 -4.117 -11.870 1.00 87.38 98 ALA A CA 1
ATOM 809 C C . ALA A 1 98 ? 1.265 -4.119 -10.998 1.00 87.38 98 ALA A C 1
ATOM 811 O O . ALA A 1 98 ? 2.284 -3.587 -11.436 1.00 87.38 98 ALA A O 1
ATOM 812 N N . PRO A 1 99 ? 1.244 -4.731 -9.795 1.00 88.94 99 PRO A N 1
ATOM 813 C CA . PRO A 1 99 ? 0.265 -5.733 -9.373 1.00 88.94 99 PRO A CA 1
ATOM 814 C C . PRO A 1 99 ? -1.024 -5.209 -8.714 1.00 88.94 99 PRO A C 1
ATOM 816 O O . PRO A 1 99 ? -2.023 -5.935 -8.772 1.00 88.94 99 PRO A O 1
ATOM 819 N N . LEU A 1 100 ? -1.053 -3.996 -8.146 1.00 91.38 100 LEU A N 1
ATOM 820 C CA . LEU A 1 100 ? -2.191 -3.433 -7.389 1.00 91.38 100 LEU A CA 1
ATOM 821 C C . LEU A 1 100 ? -2.774 -4.442 -6.383 1.00 91.38 100 LEU A C 1
ATOM 823 O O . LEU A 1 100 ? -3.951 -4.822 -6.457 1.00 91.38 100 LEU A O 1
ATOM 827 N N . ILE A 1 101 ? -1.916 -4.970 -5.511 1.00 90.94 101 ILE A N 1
ATOM 828 C CA . ILE A 1 101 ? -2.286 -5.948 -4.481 1.00 90.94 101 ILE A CA 1
ATOM 829 C C . ILE A 1 101 ? -2.419 -5.219 -3.153 1.00 90.94 101 ILE A C 1
ATOM 831 O O . ILE A 1 101 ? -1.467 -4.614 -2.684 1.00 90.94 101 ILE A O 1
ATOM 835 N N . LEU A 1 102 ? -3.603 -5.306 -2.548 1.00 92.25 102 LEU A N 1
ATOM 836 C CA . LEU A 1 102 ? -3.854 -4.793 -1.208 1.00 92.25 102 LEU A CA 1
ATOM 837 C C . LEU A 1 102 ? -3.687 -5.918 -0.182 1.00 92.25 102 LEU A C 1
ATOM 839 O O . LEU A 1 102 ? -4.424 -6.909 -0.235 1.00 92.25 102 LEU A O 1
ATOM 843 N N . SER A 1 103 ? -2.771 -5.738 0.762 1.00 89.88 103 SER A N 1
ATOM 844 C CA . SER A 1 103 ? -2.606 -6.574 1.951 1.00 89.88 103 SER A CA 1
ATOM 845 C C . SER A 1 103 ? -2.855 -5.768 3.224 1.00 89.88 103 SER A C 1
ATOM 847 O O . SER A 1 103 ? -2.776 -4.544 3.231 1.00 89.88 103 SER A O 1
ATOM 849 N N . MET A 1 104 ? -3.192 -6.471 4.300 1.00 86.75 104 MET A N 1
ATOM 850 C CA . MET A 1 104 ? -3.352 -5.909 5.638 1.00 86.75 104 MET A CA 1
ATOM 851 C C . MET A 1 104 ? -2.359 -6.615 6.545 1.00 86.75 104 MET A C 1
ATOM 853 O O . MET A 1 104 ? -2.340 -7.850 6.562 1.00 86.75 104 MET A O 1
ATOM 857 N N . GLU A 1 105 ? -1.551 -5.860 7.280 1.00 75.50 105 GLU A N 1
ATOM 858 C CA . GLU A 1 105 ? -0.714 -6.453 8.312 1.00 75.50 105 GLU A CA 1
ATOM 859 C C . GLU A 1 105 ? -1.597 -6.766 9.514 1.00 75.50 105 GLU A C 1
ATOM 861 O O . GLU A 1 105 ? -2.211 -5.888 10.125 1.00 75.50 105 GLU A O 1
ATOM 866 N N . ASN A 1 106 ? -1.721 -8.054 9.821 1.00 53.88 106 ASN A N 1
ATOM 867 C CA . ASN A 1 106 ? -2.429 -8.476 11.011 1.00 53.88 106 ASN A CA 1
ATOM 868 C C . ASN A 1 106 ? -1.469 -8.265 12.188 1.00 53.88 106 ASN A C 1
ATOM 870 O O . ASN A 1 106 ? -0.706 -9.164 12.531 1.00 53.88 106 ASN A O 1
ATOM 874 N N . VAL A 1 107 ? -1.480 -7.070 12.788 1.00 46.66 107 VAL A N 1
ATOM 875 C CA . VAL A 1 107 ? -0.816 -6.810 14.077 1.00 46.66 107 VAL A CA 1
ATOM 876 C C . VAL A 1 107 ? -1.629 -7.500 15.183 1.00 46.66 107 VAL A C 1
ATOM 878 O O . VAL A 1 107 ? -2.226 -6.869 16.054 1.00 46.66 107 VAL A O 1
ATOM 881 N N . GLU A 1 108 ? -1.721 -8.829 15.125 1.00 40.84 108 GLU A N 1
ATOM 882 C CA . GLU A 1 108 ? -1.953 -9.631 16.317 1.00 40.84 108 GLU A CA 1
ATOM 883 C C . GLU A 1 108 ? -0.578 -9.879 16.941 1.00 40.84 108 GLU A C 1
ATOM 885 O O . GLU A 1 108 ? 0.232 -10.641 16.421 1.00 40.84 108 GLU A O 1
ATOM 890 N N . ASP A 1 109 ? -0.332 -9.221 18.074 1.00 41.84 109 ASP A N 1
ATOM 891 C CA . ASP A 1 109 ? 0.786 -9.375 19.025 1.00 41.84 109 ASP A CA 1
ATOM 892 C C . ASP A 1 109 ? 0.968 -10.826 19.570 1.00 41.84 109 ASP A C 1
ATOM 894 O O . ASP A 1 109 ? 1.432 -11.037 20.692 1.00 41.84 109 ASP A O 1
ATOM 898 N N . ALA A 1 110 ? 0.570 -11.862 18.823 1.00 35.41 110 ALA A N 1
ATOM 899 C CA . ALA A 1 110 ? 0.331 -13.215 19.321 1.00 35.41 110 ALA A CA 1
ATOM 900 C C . ALA A 1 110 ? 1.136 -14.342 18.647 1.00 35.41 110 ALA A C 1
ATOM 902 O O . ALA A 1 110 ? 0.890 -15.492 18.988 1.00 35.41 110 ALA A O 1
ATOM 903 N N . ASP A 1 111 ? 2.109 -14.076 17.765 1.00 43.62 111 ASP A N 1
ATOM 904 C CA . ASP A 1 111 ? 2.870 -15.171 17.119 1.00 43.62 111 ASP A CA 1
ATOM 905 C C . ASP A 1 111 ? 4.398 -14.979 17.062 1.00 43.62 111 ASP A C 1
ATOM 907 O O . ASP A 1 111 ? 5.099 -15.574 16.240 1.00 43.62 111 ASP A O 1
ATOM 911 N N . TRP A 1 112 ? 4.965 -14.231 18.014 1.00 46.50 112 TRP A N 1
ATOM 912 C CA . TRP A 1 112 ? 6.411 -14.289 18.276 1.00 46.50 112 TRP A CA 1
ATOM 913 C C . TRP A 1 112 ? 6.831 -15.590 18.999 1.00 46.50 112 TRP A C 1
ATOM 915 O O . TRP A 1 112 ? 8.001 -15.970 18.946 1.00 46.50 112 TRP A O 1
ATOM 925 N N . GLU A 1 113 ? 5.895 -16.318 19.627 1.00 36.22 113 GLU A N 1
ATOM 926 C CA . GLU A 1 113 ? 6.188 -17.574 20.342 1.00 36.22 113 GLU A CA 1
ATOM 927 C C . GLU A 1 113 ? 6.220 -18.832 19.448 1.00 36.22 113 GLU A C 1
ATOM 929 O O . GLU A 1 113 ? 6.813 -19.831 19.856 1.00 36.22 113 GLU A O 1
ATOM 934 N N . ASN A 1 114 ? 5.653 -18.811 18.232 1.00 36.19 114 ASN A N 1
ATOM 935 C CA . ASN A 1 114 ? 5.453 -20.033 17.428 1.00 36.19 114 ASN A CA 1
ATOM 936 C C . ASN A 1 114 ? 6.425 -20.243 16.250 1.00 36.19 114 ASN A C 1
ATOM 938 O O . ASN A 1 114 ? 6.424 -21.324 15.663 1.00 36.19 114 ASN A O 1
ATOM 942 N N . ASN A 1 115 ? 7.288 -19.276 15.921 1.00 33.69 115 ASN A N 1
ATOM 943 C CA . ASN A 1 115 ? 8.154 -19.347 14.730 1.00 33.69 115 ASN A CA 1
ATOM 944 C C . ASN A 1 115 ? 9.563 -19.939 14.960 1.00 33.69 115 ASN A C 1
ATOM 946 O O . ASN A 1 115 ? 10.423 -19.804 14.094 1.00 33.69 115 ASN A O 1
ATOM 950 N N . TRP A 1 116 ? 9.827 -20.613 16.089 1.00 40.38 116 TRP A N 1
ATOM 951 C CA . TRP A 1 116 ? 11.134 -21.251 16.353 1.00 40.38 116 TRP A CA 1
ATOM 952 C C . TRP A 1 116 ? 11.100 -22.767 16.612 1.00 40.38 116 TRP A C 1
ATOM 954 O O . TRP A 1 116 ? 11.958 -23.275 17.330 1.00 40.38 116 TRP A O 1
ATOM 964 N N . LYS A 1 117 ? 10.178 -23.532 16.014 1.00 36.53 117 LYS A N 1
ATOM 965 C CA . LYS A 1 117 ? 10.333 -25.002 15.981 1.00 36.53 117 LYS A CA 1
ATOM 966 C C . LYS A 1 117 ? 10.994 -25.509 14.711 1.00 36.53 117 LYS A C 1
ATOM 968 O O . LYS A 1 117 ? 10.515 -25.144 13.620 1.00 36.53 117 LYS A O 1
#

pLDDT: mean 80.45, std 17.69, range [33.69, 97.19]

Foldseek 3Di:
DDKWKKKWKWFPVLPVVVCVLCVVLVFNDKDKFHLVVVVVVCVVVVVVPVPPDVVVNVVCPRIMMIITIFDPDPSSVVSVVVSVVVLVVVCVVCVVTPPRDMDIPPPPVPPPPPPPD

Sequence (117 aa):
MKWLELHLDTQPAGIEPATELLSEYGIDSLMIDEEGDFKDFLENNHQYWDYVDDELMEQMHGKSRITFYLEDSAEGYNTLAQFRIGLSAFKKQHPEYAPLILSMENVEDADWENNWK